Protein AF-A0A101FS42-F1 (afdb_monomer_lite)

Sequence (158 aa):
IVVIAVHFKNAFRGADQDLATVDGIWQISDTVTNVEEDTEYDKMTIQSVNADTKKITMNNEDNKITLNKNKDQVLMENVRIKTADQDTISAEEPLRFYIYKEATIEAEEEEEPAPEPVAAPEPVVEEPAAEEPAAEEPAAETIVLCRYRPLRSHEVER

Secondary structure (DSSP, 8-state):
---EEEEEEEEEE-SS-EEEEEEEEEE--S------TT-EETTEEEEEEETTTTEEEEE-SSS-----TT-EEEEETTEEEEE---S---SSSPPPEEEEE----------PPPPP-PPPPPPPP-------------PPP--------PPPP-----

Foldseek 3Di:
DDAKDWDWPDWDDDPVDIDTHTDDIDGDDPDDDDDDAQDDFPQKGFHDQDPVVRDTDIDRPVHDDDDDAQDWADDGDQKIKGWHRDPDDDPVHHIDIDIDGDDDDPDPPDPDPDPDPDDDPDDDDDDDDDDYDDDDDDDDDDDDPPDDDDDDDDDDDD

pLDDT: mean 74.19, std 23.85, range [28.95, 95.94]

Organism: NCBI:txid301375

Structure (mmCIF, N/CA/C/O backbone):
data_AF-A0A101FS42-F1
#
_entry.id   AF-A0A101FS42-F1
#
loop_
_atom_site.group_PDB
_atom_site.id
_atom_site.type_symbol
_atom_site.label_atom_id
_atom_site.label_alt_id
_atom_site.label_comp_id
_atom_site.label_asym_id
_atom_site.label_entity_id
_atom_site.label_seq_id
_atom_site.pdbx_PDB_ins_code
_atom_site.Cartn_x
_atom_site.Cartn_y
_atom_site.Cartn_z
_atom_site.occupancy
_atom_site.B_iso_or_equiv
_atom_site.auth_seq_id
_atom_site.auth_comp_id
_atom_site.auth_asym_id
_atom_site.auth_atom_id
_atom_site.pdbx_PDB_model_num
ATOM 1 N N . ILE A 1 1 ? 10.571 7.485 -18.318 1.00 83.38 1 ILE A N 1
ATOM 2 C CA . ILE A 1 1 ? 10.322 6.214 -17.598 1.00 83.38 1 ILE A CA 1
ATOM 3 C C . ILE A 1 1 ? 10.691 5.076 -18.542 1.00 83.38 1 ILE A C 1
ATOM 5 O O . ILE A 1 1 ? 10.510 5.252 -19.742 1.00 83.38 1 ILE A O 1
ATOM 9 N N . VAL A 1 2 ? 11.259 3.975 -18.054 1.00 87.38 2 VAL A N 1
ATOM 10 C CA . VAL A 1 2 ? 11.494 2.781 -18.885 1.00 87.38 2 VAL A CA 1
ATOM 11 C C . VAL A 1 2 ? 10.296 1.861 -18.680 1.00 87.38 2 VAL A C 1
ATOM 13 O O . VAL A 1 2 ? 10.006 1.518 -17.540 1.00 87.38 2 VAL A O 1
ATOM 16 N N . VAL A 1 3 ? 9.582 1.529 -19.758 1.00 90.81 3 VAL A N 1
ATOM 17 C CA . VAL A 1 3 ? 8.363 0.695 -19.700 1.00 90.81 3 VAL A CA 1
ATOM 18 C C . VAL A 1 3 ? 8.689 -0.776 -19.951 1.00 90.81 3 VAL A C 1
ATOM 20 O O . VAL A 1 3 ? 8.123 -1.655 -19.310 1.00 90.81 3 VAL A O 1
ATOM 23 N N . ILE A 1 4 ? 9.641 -1.034 -20.851 1.00 93.69 4 ILE A N 1
ATOM 24 C CA . ILE A 1 4 ? 10.119 -2.370 -21.206 1.00 93.69 4 ILE A CA 1
ATOM 25 C C . ILE A 1 4 ? 11.646 -2.335 -21.250 1.00 93.69 4 ILE A C 1
ATOM 27 O O . ILE A 1 4 ? 12.234 -1.419 -21.829 1.00 93.69 4 ILE A O 1
ATOM 31 N N . ALA A 1 5 ? 12.281 -3.340 -20.656 1.00 92.81 5 ALA A N 1
ATOM 32 C CA . ALA A 1 5 ? 13.705 -3.607 -20.766 1.00 92.81 5 ALA A CA 1
ATOM 33 C C . ALA A 1 5 ? 13.917 -5.057 -21.214 1.00 92.81 5 ALA A C 1
ATOM 35 O O . ALA A 1 5 ? 13.348 -5.984 -20.638 1.00 92.81 5 ALA A O 1
ATOM 36 N N . VAL A 1 6 ? 14.741 -5.242 -22.246 1.00 95.31 6 VAL A N 1
ATOM 37 C CA . VAL A 1 6 ? 15.059 -6.553 -22.819 1.00 95.31 6 VAL A CA 1
AT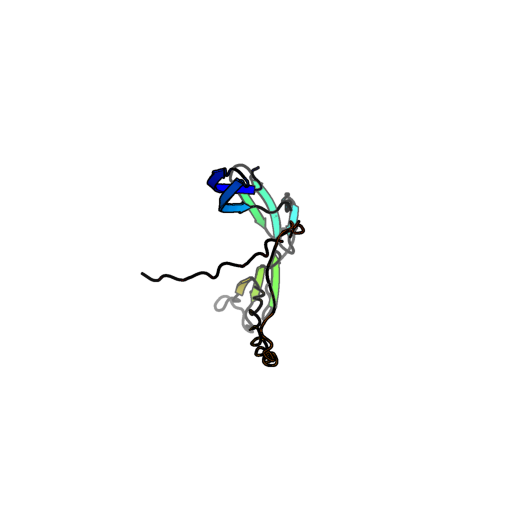OM 38 C C . VAL A 1 6 ? 16.568 -6.736 -22.804 1.00 95.31 6 VAL A C 1
ATOM 40 O O . VAL A 1 6 ? 17.301 -5.891 -23.319 1.00 95.31 6 VAL A O 1
ATOM 43 N N . HIS A 1 7 ? 17.029 -7.834 -22.213 1.00 95.25 7 HIS A N 1
ATOM 44 C CA . HIS A 1 7 ? 18.426 -8.240 -22.242 1.00 95.25 7 HIS A CA 1
ATOM 45 C C . HIS A 1 7 ? 18.616 -9.333 -23.296 1.00 95.25 7 HIS A C 1
ATOM 47 O O . HIS A 1 7 ? 17.968 -10.380 -23.264 1.00 95.25 7 HIS A O 1
ATOM 53 N N . PHE A 1 8 ? 19.492 -9.057 -24.261 1.00 93.88 8 PHE A N 1
ATOM 54 C CA . PHE A 1 8 ? 19.859 -10.004 -25.303 1.00 93.88 8 PHE A CA 1
ATOM 55 C C . PHE A 1 8 ? 21.128 -10.731 -24.884 1.00 93.88 8 PHE A C 1
ATOM 57 O O . PHE A 1 8 ? 22.196 -10.132 -24.771 1.00 93.88 8 PHE A O 1
ATOM 64 N N . LYS A 1 9 ? 21.014 -12.043 -24.711 1.00 93.69 9 LYS A N 1
ATOM 65 C CA . LYS A 1 9 ? 22.141 -12.925 -24.433 1.00 93.69 9 LYS A CA 1
ATOM 66 C C . LYS A 1 9 ? 23.086 -13.029 -25.626 1.00 93.69 9 LYS A C 1
ATOM 68 O O . LYS A 1 9 ? 24.300 -13.088 -25.449 1.00 93.69 9 LYS A O 1
ATOM 73 N N . ASN A 1 10 ? 22.534 -13.121 -26.835 1.00 89.62 10 ASN A N 1
ATOM 74 C CA . ASN A 1 10 ? 23.319 -13.216 -28.061 1.00 89.62 10 ASN A CA 1
ATOM 75 C C . ASN A 1 10 ? 22.501 -12.770 -29.276 1.00 89.62 10 ASN A C 1
ATOM 77 O O . ASN A 1 10 ? 21.276 -12.873 -29.273 1.00 89.62 10 ASN A O 1
ATOM 81 N N . ALA A 1 11 ? 23.190 -12.342 -30.327 1.00 88.12 11 ALA A N 1
ATOM 82 C CA . ALA A 1 11 ? 22.626 -12.123 -31.647 1.00 88.12 11 ALA A CA 1
ATOM 83 C C . ALA A 1 11 ? 23.536 -12.790 -32.685 1.00 88.12 11 ALA A C 1
ATOM 85 O O . ALA A 1 11 ? 24.733 -12.518 -32.753 1.00 88.12 11 ALA A O 1
ATOM 86 N N . PHE A 1 12 ? 22.957 -13.686 -33.475 1.00 89.69 12 PHE A N 1
ATOM 87 C CA . PHE A 1 12 ? 23.595 -14.422 -34.550 1.00 89.69 12 PHE A CA 1
ATOM 88 C C . PHE A 1 12 ? 23.017 -13.988 -35.898 1.00 89.69 12 PHE A C 1
ATOM 90 O O . PHE A 1 12 ? 21.809 -13.794 -36.031 1.00 89.69 12 PHE A O 1
ATOM 97 N N . ARG A 1 13 ? 23.893 -13.856 -36.896 1.00 89.25 13 ARG A N 1
ATOM 98 C CA . ARG A 1 13 ? 23.544 -13.449 -38.257 1.00 89.25 13 ARG A CA 1
ATOM 99 C C . ARG A 1 13 ? 23.922 -14.555 -39.235 1.00 89.25 13 ARG A C 1
ATOM 101 O O . ARG A 1 13 ? 25.099 -14.909 -39.307 1.00 89.25 13 ARG A O 1
ATOM 108 N N . GLY A 1 14 ? 22.944 -15.115 -39.937 1.00 88.62 14 GLY A N 1
ATOM 109 C CA . GLY A 1 14 ? 23.126 -16.175 -40.930 1.00 88.62 14 GLY A CA 1
ATOM 110 C C . GLY A 1 14 ? 22.980 -15.656 -42.362 1.00 88.62 14 GLY A C 1
ATOM 111 O O . GLY A 1 14 ? 22.603 -14.510 -42.578 1.00 88.62 14 GLY A O 1
ATOM 112 N N . ALA A 1 15 ? 23.291 -16.499 -43.352 1.00 85.50 15 ALA A N 1
ATOM 113 C CA . ALA A 1 15 ? 23.092 -16.153 -44.764 1.00 85.50 15 ALA A CA 1
ATOM 114 C C . ALA A 1 15 ? 21.599 -16.061 -45.131 1.00 85.50 15 ALA A C 1
ATOM 116 O O . ALA A 1 15 ? 21.223 -15.205 -45.928 1.00 85.50 15 ALA A O 1
ATOM 117 N N . ASP A 1 16 ? 20.772 -16.896 -44.493 1.00 89.00 16 ASP A N 1
ATOM 118 C CA . ASP A 1 16 ? 19.341 -17.010 -44.788 1.00 89.00 16 ASP A CA 1
ATOM 119 C C . ASP A 1 16 ? 18.445 -16.476 -43.652 1.00 89.00 16 ASP A C 1
ATOM 121 O O . ASP A 1 16 ? 17.310 -16.077 -43.909 1.00 89.00 16 ASP A O 1
ATOM 125 N N . GLN A 1 17 ? 18.928 -16.448 -42.397 1.00 89.00 17 GLN A N 1
ATOM 126 C CA . GLN A 1 17 ? 18.164 -15.987 -41.225 1.00 89.00 17 GLN A CA 1
ATOM 127 C C . GLN A 1 17 ? 19.037 -15.383 -40.113 1.00 89.00 17 GLN A C 1
ATOM 129 O O . GLN A 1 17 ? 20.153 -15.840 -39.857 1.00 89.00 17 GLN A O 1
ATOM 134 N N . ASP A 1 18 ? 18.460 -14.419 -39.389 1.00 92.19 18 ASP A N 1
ATOM 135 C CA . ASP A 1 18 ? 19.047 -13.758 -38.219 1.00 92.19 18 ASP A CA 1
ATOM 136 C C . ASP A 1 18 ? 18.308 -14.201 -36.944 1.00 92.19 18 ASP A C 1
ATOM 138 O O . ASP A 1 18 ? 17.078 -14.253 -36.916 1.00 92.19 18 ASP A O 1
ATOM 142 N N . LEU A 1 19 ? 19.046 -14.504 -35.870 1.00 92.44 19 LEU A N 1
ATOM 143 C CA . LEU A 1 19 ? 18.495 -14.991 -34.602 1.00 92.44 19 LEU A CA 1
ATOM 144 C C . LEU A 1 19 ? 19.052 -14.197 -33.425 1.00 92.44 19 LEU A C 1
ATOM 146 O O . LEU A 1 19 ? 20.259 -14.038 -33.293 1.00 92.44 19 LEU A O 1
ATOM 150 N N . ALA A 1 20 ? 18.190 -13.768 -32.507 1.00 90.88 20 ALA A N 1
ATOM 151 C CA . ALA A 1 20 ? 18.609 -13.177 -31.242 1.00 90.88 20 ALA A CA 1
ATOM 152 C C . ALA A 1 20 ? 18.016 -13.958 -30.067 1.00 90.88 20 ALA A C 1
ATOM 154 O O . ALA A 1 20 ? 16.828 -14.267 -30.041 1.00 90.88 20 ALA A O 1
ATOM 155 N N . THR A 1 21 ? 18.854 -14.297 -29.091 1.00 92.75 21 THR A N 1
ATOM 156 C CA . THR A 1 21 ? 18.439 -14.962 -27.854 1.00 92.75 21 THR A CA 1
ATOM 157 C C . THR A 1 21 ? 18.247 -13.920 -26.761 1.00 92.75 21 THR A C 1
ATOM 159 O O . THR A 1 21 ? 19.173 -13.168 -26.460 1.00 92.75 21 THR A O 1
ATOM 162 N N . VAL A 1 22 ? 17.065 -13.908 -26.147 1.00 95.31 22 VAL A N 1
ATOM 163 C CA . VAL A 1 22 ? 16.715 -13.068 -24.993 1.00 95.31 22 VAL A CA 1
ATOM 164 C C . VAL A 1 22 ? 16.697 -13.936 -23.741 1.00 95.31 22 VAL A C 1
ATOM 166 O O . VAL A 1 22 ? 16.142 -15.031 -23.761 1.00 95.31 22 VAL A O 1
ATOM 169 N N . ASP A 1 23 ? 17.304 -13.461 -22.661 1.00 94.06 23 ASP A N 1
ATOM 170 C CA . ASP A 1 23 ? 17.349 -14.143 -21.359 1.00 94.06 23 ASP A CA 1
ATOM 171 C C . ASP A 1 23 ? 16.737 -13.315 -20.218 1.00 94.06 23 ASP A C 1
ATOM 173 O O . ASP A 1 23 ? 16.525 -13.845 -19.129 1.00 94.06 23 ASP A O 1
ATOM 177 N N . GLY A 1 24 ? 16.399 -12.046 -20.463 1.00 95.00 24 GLY A N 1
ATOM 178 C CA . GLY A 1 24 ? 15.722 -11.195 -19.492 1.00 95.00 24 GLY A CA 1
ATOM 179 C C . GLY A 1 24 ? 14.713 -10.271 -20.156 1.00 95.00 24 GLY A C 1
ATOM 180 O O . GLY A 1 24 ? 15.055 -9.523 -21.071 1.00 95.00 24 GLY A O 1
ATOM 181 N N . ILE A 1 25 ? 13.475 -10.298 -19.668 1.00 95.50 25 ILE A N 1
ATOM 182 C CA . ILE A 1 25 ? 12.435 -9.333 -20.027 1.00 95.50 25 ILE A CA 1
ATOM 183 C C . ILE A 1 25 ? 11.882 -8.765 -18.727 1.00 95.50 25 ILE A C 1
ATOM 185 O O . ILE A 1 25 ? 11.457 -9.508 -17.844 1.00 95.50 25 ILE A O 1
ATOM 189 N N . TRP A 1 26 ? 11.889 -7.444 -18.619 1.00 95.94 26 TRP A N 1
ATOM 190 C CA . TRP A 1 26 ? 11.234 -6.712 -17.548 1.00 95.94 26 TRP A CA 1
ATOM 191 C C . TRP A 1 26 ? 10.258 -5.715 -18.161 1.00 95.94 26 TRP A C 1
ATOM 193 O O . TRP A 1 26 ? 10.606 -5.001 -19.103 1.00 95.94 26 TRP A O 1
ATOM 203 N N . GLN A 1 27 ? 9.041 -5.670 -17.632 1.00 95.25 27 GLN A N 1
ATOM 204 C CA . GLN A 1 27 ? 7.992 -4.777 -18.100 1.00 95.25 27 GLN A CA 1
ATOM 205 C C . GLN A 1 27 ? 7.170 -4.268 -16.918 1.00 95.25 27 GLN A C 1
ATOM 207 O O . GLN A 1 27 ? 6.873 -5.017 -15.986 1.00 95.25 27 GLN A O 1
ATOM 212 N N . ILE A 1 28 ? 6.772 -3.002 -16.996 1.00 94.31 28 ILE A N 1
ATOM 213 C CA . ILE A 1 28 ? 5.729 -2.414 -16.152 1.00 94.31 28 ILE A CA 1
ATOM 214 C C . ILE A 1 28 ? 4.445 -2.223 -16.962 1.00 94.31 28 ILE A C 1
ATOM 216 O O . ILE A 1 28 ? 4.483 -2.109 -18.187 1.00 94.31 28 ILE A O 1
ATOM 220 N N . SER A 1 29 ? 3.308 -2.202 -16.270 1.00 92.44 29 SER A N 1
ATOM 221 C CA . SER A 1 29 ? 2.013 -1.878 -16.877 1.00 92.44 29 SER A CA 1
ATOM 222 C C . SER A 1 29 ? 2.022 -0.469 -17.486 1.00 92.44 29 SER A C 1
ATOM 224 O O . SER A 1 29 ? 2.673 0.435 -16.958 1.00 92.44 29 SER A O 1
ATOM 226 N N . ASP A 1 30 ? 1.288 -0.283 -18.581 1.00 88.69 30 ASP A N 1
ATOM 227 C CA . ASP A 1 30 ? 0.991 1.028 -19.172 1.00 88.69 30 ASP A CA 1
ATOM 228 C C . ASP A 1 30 ? -0.169 1.743 -18.455 1.00 88.69 30 ASP A C 1
ATOM 230 O O . ASP A 1 30 ? -0.317 2.961 -18.559 1.00 88.69 30 ASP A O 1
ATOM 234 N N . THR A 1 31 ? -0.962 0.997 -17.682 1.00 90.25 31 THR A N 1
ATOM 235 C CA . THR A 1 31 ? -2.042 1.532 -16.853 1.00 90.25 31 THR A CA 1
ATOM 236 C C . THR A 1 31 ? -1.472 2.099 -15.556 1.00 90.25 31 THR A C 1
ATOM 238 O O . THR A 1 31 ? -0.863 1.376 -14.764 1.00 90.25 31 THR A O 1
ATOM 241 N N . VAL A 1 32 ? -1.695 3.395 -15.330 1.00 87.62 32 VAL A N 1
ATOM 242 C CA . VAL A 1 32 ? -1.269 4.116 -14.124 1.00 87.62 32 VAL A CA 1
ATOM 243 C C . VAL A 1 32 ? -2.454 4.382 -13.200 1.00 87.62 32 VAL A C 1
ATOM 245 O O . VAL A 1 32 ? -3.524 4.784 -13.652 1.00 87.62 32 VAL A O 1
ATOM 248 N N . THR A 1 33 ? -2.244 4.206 -11.898 1.00 87.94 33 THR A N 1
ATOM 249 C CA . THR A 1 33 ? -3.191 4.650 -10.868 1.00 87.94 33 THR A CA 1
ATOM 250 C C . THR A 1 33 ? -2.754 6.020 -10.374 1.00 87.94 33 THR A C 1
ATOM 252 O O . THR A 1 33 ? -1.618 6.177 -9.923 1.00 87.94 33 THR A O 1
ATOM 255 N N . ASN A 1 34 ? -3.636 7.013 -10.488 1.00 85.94 34 ASN A N 1
ATOM 256 C CA . ASN A 1 34 ? -3.352 8.353 -9.990 1.00 85.94 34 ASN A CA 1
ATOM 257 C C . ASN A 1 34 ? -3.492 8.401 -8.464 1.00 85.94 34 ASN A C 1
ATOM 259 O O . ASN A 1 34 ? -4.383 7.774 -7.893 1.00 85.94 34 ASN A O 1
ATOM 263 N N . VAL A 1 35 ? -2.602 9.145 -7.817 1.00 87.81 35 VAL A N 1
ATOM 264 C CA . VAL A 1 35 ? -2.535 9.282 -6.364 1.00 87.81 35 VAL A CA 1
ATOM 265 C C . VAL A 1 35 ? -2.445 10.768 -6.059 1.00 87.81 35 VAL A C 1
ATOM 267 O O . VAL A 1 35 ? -1.392 11.379 -6.244 1.00 87.81 35 VAL A O 1
ATOM 270 N N . GLU A 1 36 ? -3.553 11.339 -5.602 1.00 89.31 36 GLU A N 1
ATOM 271 C CA . GLU A 1 36 ? -3.670 12.759 -5.275 1.00 89.31 36 GLU A CA 1
ATOM 272 C C . GLU A 1 36 ? -4.111 12.928 -3.822 1.00 89.31 36 GLU A C 1
ATOM 274 O O . GLU A 1 36 ? -4.740 12.042 -3.235 1.00 89.31 36 GLU A O 1
ATOM 279 N N . GLU A 1 37 ? -3.758 14.067 -3.232 1.00 89.62 37 GLU A N 1
ATOM 280 C CA . GLU A 1 37 ? -4.288 14.462 -1.926 1.00 89.62 37 GLU A CA 1
ATOM 281 C C . GLU A 1 37 ? -5.820 14.528 -1.991 1.00 89.62 37 GLU A C 1
ATOM 283 O O . GLU A 1 37 ? -6.392 14.770 -3.054 1.00 89.62 37 GLU A O 1
ATOM 288 N N . ASP A 1 38 ? -6.479 14.212 -0.877 1.00 89.25 38 ASP A N 1
ATOM 289 C CA . ASP A 1 38 ? -7.939 14.108 -0.757 1.00 89.25 38 ASP A CA 1
ATOM 290 C C . ASP A 1 38 ? -8.593 12.982 -1.584 1.00 89.25 38 ASP A C 1
ATOM 292 O O . ASP A 1 38 ? -9.817 12.863 -1.622 1.00 89.25 38 ASP A O 1
ATOM 296 N N . THR A 1 39 ? -7.809 12.092 -2.209 1.00 90.25 39 THR A N 1
ATOM 297 C CA . THR A 1 39 ? -8.375 10.882 -2.825 1.00 90.25 39 THR A CA 1
ATOM 298 C C . THR A 1 39 ? -8.822 9.904 -1.739 1.00 90.25 39 THR A C 1
ATOM 300 O O . THR A 1 39 ? -8.022 9.474 -0.898 1.00 90.25 39 THR A O 1
ATOM 303 N N . GLU A 1 40 ? -10.096 9.519 -1.779 1.00 90.44 40 GLU A N 1
ATOM 304 C CA . GLU A 1 40 ? -10.696 8.553 -0.860 1.00 90.44 40 GLU A CA 1
ATOM 305 C C . GLU A 1 40 ? -10.536 7.111 -1.364 1.00 90.44 40 GLU A C 1
ATOM 307 O O . GLU A 1 40 ? -10.844 6.783 -2.509 1.00 90.44 40 GLU A O 1
ATOM 312 N N . TYR A 1 41 ? -10.107 6.234 -0.463 1.00 90.12 41 TYR A N 1
ATOM 313 C CA . TYR A 1 41 ? -10.050 4.787 -0.624 1.00 90.12 41 TYR A CA 1
ATOM 314 C C . TYR A 1 41 ? -10.876 4.140 0.491 1.00 90.12 41 TYR A C 1
ATOM 316 O O . TYR A 1 41 ? -10.374 3.845 1.580 1.00 90.12 41 TYR A O 1
ATOM 324 N N . ASP A 1 42 ? -12.166 3.941 0.218 1.00 91.12 42 ASP A N 1
ATOM 325 C CA . ASP A 1 42 ? -13.176 3.467 1.170 1.00 91.12 42 ASP A CA 1
ATOM 326 C C . ASP A 1 42 ? -13.264 4.328 2.441 1.00 91.12 42 ASP A C 1
ATOM 328 O O . ASP A 1 42 ? -14.010 5.300 2.481 1.00 91.12 42 ASP A O 1
ATOM 332 N N . LYS A 1 43 ? -12.539 3.958 3.505 1.00 91.12 43 LYS A N 1
ATOM 333 C CA . LYS A 1 43 ? -12.524 4.685 4.787 1.00 91.12 43 LYS A CA 1
ATOM 334 C C . LYS A 1 43 ? -11.216 5.418 5.054 1.00 91.12 43 LYS A C 1
ATOM 336 O O . LYS A 1 43 ? -11.084 6.040 6.107 1.00 91.12 43 LYS A O 1
ATOM 341 N N . MET A 1 44 ? -10.248 5.305 4.154 1.00 92.94 44 MET A N 1
ATOM 342 C CA . MET A 1 44 ? -8.952 5.959 4.256 1.00 92.94 44 MET A CA 1
ATOM 343 C C . MET A 1 44 ? -8.861 7.063 3.207 1.00 92.94 44 MET A C 1
ATOM 345 O O . MET A 1 44 ? -9.174 6.830 2.048 1.00 92.94 44 MET A O 1
ATOM 349 N N . THR A 1 45 ? -8.377 8.236 3.586 1.00 92.00 45 THR A N 1
ATOM 350 C CA . THR A 1 45 ? -8.170 9.382 2.693 1.00 92.00 45 THR A CA 1
ATOM 351 C C . THR A 1 45 ? -6.683 9.711 2.634 1.00 92.00 45 THR A C 1
ATOM 353 O O . THR A 1 45 ? -5.979 9.636 3.651 1.00 92.00 45 THR A O 1
ATOM 356 N N . ILE A 1 46 ? -6.177 10.048 1.446 1.00 92.50 46 ILE A N 1
ATOM 357 C CA . ILE A 1 46 ? -4.792 10.500 1.273 1.00 92.50 46 ILE A CA 1
ATOM 358 C C . ILE A 1 46 ? -4.635 11.903 1.854 1.00 92.50 46 ILE A C 1
ATOM 360 O O . ILE A 1 46 ? -5.260 12.845 1.390 1.00 92.50 46 ILE A O 1
ATOM 364 N N . GLN A 1 47 ? -3.735 12.039 2.825 1.00 91.81 47 GLN A N 1
ATOM 365 C CA . GLN A 1 47 ? -3.452 13.312 3.493 1.00 91.81 47 GLN A CA 1
ATOM 366 C C . GLN A 1 47 ? -2.261 14.052 2.901 1.00 91.81 47 GLN A C 1
ATOM 368 O O . GLN A 1 47 ? -2.194 15.272 2.942 1.00 91.81 47 GLN A O 1
ATOM 373 N N . SER A 1 48 ? -1.255 13.314 2.435 1.00 91.38 48 SER A N 1
ATOM 374 C CA . SER A 1 48 ? -0.094 13.930 1.798 1.00 91.38 48 SER A CA 1
ATOM 375 C C . SER A 1 48 ? 0.611 12.966 0.865 1.00 91.38 48 SER A C 1
ATOM 377 O O . SER A 1 48 ? 0.759 11.771 1.163 1.00 91.38 48 SER A O 1
ATOM 379 N N . VAL A 1 49 ? 1.105 13.520 -0.240 1.00 92.31 49 VAL A N 1
ATOM 380 C CA . VAL A 1 49 ? 1.944 12.810 -1.205 1.00 92.31 49 VAL A CA 1
ATOM 381 C C . VAL A 1 49 ? 3.294 13.508 -1.278 1.00 92.31 49 VAL A C 1
ATOM 383 O O . VAL A 1 49 ? 3.445 14.581 -1.855 1.00 92.31 49 VAL A O 1
ATOM 386 N N . ASN A 1 50 ? 4.317 12.890 -0.690 1.00 90.69 50 ASN A N 1
ATOM 387 C CA . ASN A 1 50 ?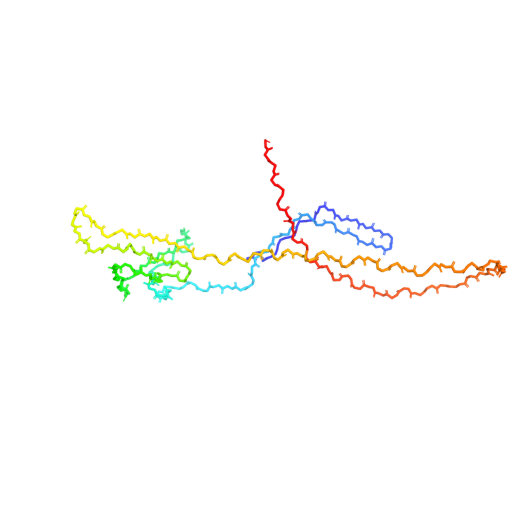 5.660 13.451 -0.694 1.00 90.69 50 ASN A CA 1
ATOM 388 C C . ASN A 1 50 ? 6.526 12.763 -1.760 1.00 90.69 50 ASN A C 1
ATOM 390 O O . ASN A 1 50 ? 7.030 11.654 -1.554 1.00 90.69 50 ASN A O 1
ATOM 394 N N . ALA A 1 51 ? 6.717 13.442 -2.893 1.00 87.50 51 ALA A N 1
ATOM 395 C CA . ALA A 1 51 ? 7.483 12.930 -4.030 1.00 87.50 51 ALA A CA 1
ATOM 396 C C . ALA A 1 51 ? 8.986 12.749 -3.731 1.00 87.50 51 ALA A C 1
ATOM 398 O O . ALA A 1 51 ? 9.607 11.811 -4.243 1.00 87.50 51 ALA A O 1
ATOM 399 N N . ASP A 1 52 ? 9.559 13.594 -2.867 1.00 92.06 52 ASP A N 1
ATOM 400 C CA . ASP A 1 52 ? 10.988 13.570 -2.528 1.00 92.06 52 ASP A CA 1
ATOM 401 C C . ASP A 1 52 ? 11.348 12.353 -1.670 1.00 92.06 52 ASP A C 1
ATOM 403 O O . ASP A 1 52 ? 12.306 11.629 -1.943 1.00 92.06 52 ASP A O 1
ATOM 407 N N . THR A 1 53 ? 10.541 12.087 -0.643 1.00 91.25 53 THR A N 1
ATOM 408 C CA . THR A 1 53 ? 10.715 10.953 0.277 1.00 91.25 53 THR A CA 1
ATOM 409 C C . THR A 1 53 ? 10.035 9.675 -0.209 1.00 91.25 53 THR A C 1
ATOM 411 O O . THR A 1 53 ? 10.240 8.623 0.395 1.00 91.25 53 THR A O 1
ATOM 414 N N . LYS A 1 54 ? 9.255 9.755 -1.299 1.00 89.62 54 LYS A N 1
ATOM 415 C CA . LYS A 1 54 ? 8.453 8.657 -1.865 1.00 89.62 54 LYS A CA 1
ATOM 416 C C . LYS A 1 54 ? 7.506 8.042 -0.829 1.00 89.62 54 LYS A C 1
ATOM 418 O O . LYS A 1 54 ? 7.400 6.822 -0.721 1.00 89.62 54 LYS A O 1
ATOM 423 N N . LYS A 1 55 ? 6.852 8.895 -0.036 1.00 92.06 55 LYS A N 1
ATOM 424 C CA . LYS A 1 55 ? 5.909 8.494 1.017 1.00 92.06 55 LYS A CA 1
ATOM 425 C C . LYS A 1 55 ? 4.508 8.990 0.697 1.00 92.06 55 LYS A C 1
ATOM 427 O O . LYS A 1 55 ? 4.329 10.149 0.330 1.00 92.06 55 LYS A O 1
ATOM 432 N N . ILE A 1 56 ? 3.536 8.112 0.907 1.00 92.38 56 ILE A N 1
ATOM 433 C CA . ILE A 1 56 ? 2.109 8.423 0.872 1.00 92.38 56 ILE A CA 1
ATOM 434 C C . ILE A 1 56 ? 1.594 8.205 2.292 1.00 92.38 56 ILE A C 1
ATOM 436 O O . ILE A 1 56 ? 1.829 7.143 2.873 1.00 92.38 56 ILE A O 1
ATOM 440 N N . THR A 1 57 ? 0.940 9.214 2.864 1.00 92.50 57 THR A N 1
ATOM 441 C CA . THR A 1 57 ? 0.331 9.115 4.197 1.00 92.50 57 THR A CA 1
ATOM 442 C C . THR A 1 57 ? -1.180 9.167 4.057 1.00 92.50 57 THR A C 1
ATOM 444 O O . THR A 1 57 ? -1.708 10.069 3.411 1.00 92.50 57 THR A O 1
ATOM 447 N N . MET A 1 58 ? -1.868 8.214 4.682 1.00 92.38 58 MET A N 1
ATOM 448 C CA . MET A 1 58 ? -3.326 8.112 4.667 1.00 92.38 58 MET A CA 1
ATOM 449 C C . MET A 1 58 ? -3.856 8.087 6.099 1.00 92.38 58 MET A C 1
ATOM 451 O O . MET A 1 58 ? -3.222 7.502 6.981 1.00 92.38 58 MET A O 1
ATOM 455 N N . ASN A 1 59 ? -5.014 8.697 6.332 1.00 92.69 59 ASN A N 1
ATOM 456 C CA . ASN A 1 59 ? -5.713 8.646 7.616 1.00 92.69 59 ASN A CA 1
ATOM 457 C C . ASN A 1 59 ? -7.218 8.423 7.399 1.00 92.69 59 ASN A C 1
ATOM 459 O O . ASN A 1 59 ? -7.674 8.308 6.269 1.00 92.69 59 ASN A O 1
ATOM 463 N N . ASN A 1 60 ? -7.987 8.349 8.481 1.00 92.00 60 ASN A N 1
ATOM 464 C CA . ASN A 1 60 ? -9.439 8.197 8.438 1.00 92.00 60 ASN A CA 1
ATOM 465 C C . ASN A 1 60 ? -10.151 9.400 9.092 1.00 92.00 60 ASN A C 1
ATOM 467 O O . ASN A 1 60 ? -11.170 9.232 9.761 1.00 92.00 60 ASN A O 1
ATOM 471 N N . GLU A 1 61 ? -9.579 10.603 8.979 1.00 86.75 61 GLU A N 1
ATOM 472 C CA . GLU A 1 61 ? -10.071 11.798 9.682 1.00 86.75 61 GLU A CA 1
ATOM 473 C C . GLU A 1 61 ? -11.522 12.133 9.313 1.00 86.75 61 GLU A C 1
ATOM 475 O O . GLU A 1 61 ? -12.349 12.340 10.205 1.00 86.75 61 GLU A O 1
ATOM 480 N N . ASP A 1 62 ? -11.861 12.032 8.029 1.00 83.56 62 ASP A N 1
ATOM 481 C CA . ASP A 1 62 ? -13.219 12.256 7.519 1.00 83.56 62 ASP A CA 1
ATOM 482 C C . ASP A 1 62 ? -14.145 11.046 7.733 1.00 83.56 62 ASP A C 1
ATOM 484 O O . ASP A 1 62 ? -15.371 11.166 7.776 1.00 83.56 62 ASP A O 1
ATOM 488 N N . ASN A 1 63 ? -13.559 9.863 7.939 1.00 86.31 63 ASN A N 1
ATOM 489 C CA . ASN A 1 63 ? -14.250 8.579 7.941 1.00 86.31 63 ASN A CA 1
ATOM 490 C C . ASN A 1 63 ? -14.046 7.827 9.264 1.00 86.31 63 ASN A C 1
ATOM 492 O O . ASN A 1 63 ? -13.118 7.037 9.459 1.00 86.31 63 ASN A O 1
ATOM 496 N N . LYS A 1 64 ? -14.967 8.020 10.214 1.00 88.88 64 LYS A N 1
ATOM 497 C CA . LYS A 1 64 ? -14.899 7.337 11.515 1.00 88.88 64 LYS A CA 1
ATOM 498 C C . LYS A 1 64 ? -15.091 5.822 11.374 1.00 88.88 64 LYS A C 1
ATOM 500 O O . LYS A 1 64 ? -16.158 5.338 10.995 1.00 88.88 64 LYS A O 1
ATOM 505 N N . ILE A 1 65 ? -14.100 5.057 11.825 1.00 89.06 65 ILE A N 1
ATOM 506 C CA . ILE A 1 65 ? -14.169 3.595 11.895 1.00 89.06 65 ILE A CA 1
ATOM 507 C C . ILE A 1 65 ? -14.659 3.187 13.287 1.00 89.06 65 ILE A C 1
ATOM 509 O O . ILE A 1 65 ? -13.978 3.392 14.288 1.00 89.06 65 ILE A O 1
ATOM 513 N N . THR A 1 66 ? -15.861 2.615 13.369 1.00 90.00 66 THR A N 1
ATOM 514 C CA . THR A 1 66 ? -16.418 2.098 14.632 1.00 90.00 66 THR A CA 1
ATOM 515 C C . THR A 1 66 ? -16.269 0.588 14.693 1.00 90.00 66 THR A C 1
ATOM 517 O O . THR A 1 66 ? -16.907 -0.120 13.915 1.00 90.00 66 THR A O 1
ATOM 520 N N . LEU A 1 67 ? -15.467 0.085 15.627 1.00 89.81 67 LEU A N 1
ATOM 521 C CA . LEU A 1 67 ? -15.265 -1.348 15.830 1.00 89.81 67 LEU A CA 1
ATOM 522 C C . LEU A 1 67 ? -16.360 -1.910 16.746 1.00 89.81 67 LEU A C 1
ATOM 524 O O . LEU A 1 67 ? -16.458 -1.531 17.909 1.00 89.81 67 LEU A O 1
ATOM 528 N N . ASN A 1 68 ? -17.172 -2.823 16.213 1.00 90.25 68 ASN A N 1
ATOM 529 C CA . ASN A 1 68 ? -18.212 -3.536 16.965 1.00 90.25 68 ASN A CA 1
ATOM 530 C C . ASN A 1 68 ? -17.835 -5.008 17.098 1.00 90.25 68 ASN A C 1
ATOM 532 O O . ASN A 1 68 ? -17.048 -5.491 16.288 1.00 90.25 68 ASN A O 1
ATOM 536 N N . LYS A 1 69 ? -18.420 -5.730 18.060 1.00 92.00 69 LYS A N 1
ATOM 537 C CA . LYS A 1 69 ? -18.228 -7.183 18.190 1.00 92.00 69 LYS A CA 1
ATOM 538 C C . LYS A 1 69 ? -18.661 -7.933 16.926 1.00 92.00 69 LYS A C 1
ATOM 540 O O . LYS A 1 69 ? -19.635 -7.528 16.288 1.00 92.00 69 LYS A O 1
ATOM 545 N N . ASN A 1 70 ? -17.937 -9.005 16.599 1.00 93.00 70 ASN A N 1
ATOM 546 C CA . ASN A 1 70 ? -18.206 -9.904 15.471 1.00 93.00 70 ASN A CA 1
ATOM 547 C C . ASN A 1 70 ? -18.521 -9.171 14.155 1.00 93.00 70 ASN A C 1
ATOM 549 O O . ASN A 1 70 ? -19.529 -9.426 13.495 1.00 93.00 70 ASN A O 1
ATOM 553 N N . LYS A 1 71 ? -17.693 -8.183 13.811 1.00 92.75 71 LYS A N 1
ATOM 554 C CA . LYS A 1 71 ? -17.896 -7.349 12.633 1.00 92.75 71 LYS A CA 1
ATOM 555 C C . LYS A 1 71 ? -16.686 -7.412 11.723 1.00 92.75 71 LYS A C 1
ATOM 557 O O . LYS A 1 71 ? -15.544 -7.284 12.158 1.00 92.75 71 LYS A O 1
ATOM 562 N N . ASP A 1 72 ? -16.986 -7.559 10.444 1.00 92.44 72 ASP A N 1
ATOM 563 C CA . ASP A 1 72 ? -16.030 -7.401 9.366 1.00 92.44 72 ASP A CA 1
ATOM 564 C C . ASP A 1 72 ? -16.225 -6.030 8.725 1.00 92.44 72 ASP A C 1
ATOM 566 O O . ASP A 1 72 ? -17.359 -5.605 8.470 1.00 92.44 72 ASP A O 1
ATOM 570 N N . GLN A 1 73 ? -15.137 -5.294 8.544 1.00 91.38 73 GLN A N 1
ATOM 571 C CA . GLN A 1 73 ? -15.165 -3.959 7.973 1.00 91.38 73 GLN A CA 1
ATOM 572 C C . GLN A 1 73 ? -14.039 -3.775 6.974 1.00 91.38 73 GLN A C 1
ATOM 574 O O . GLN A 1 73 ? -12.869 -3.942 7.306 1.00 91.38 73 GLN A O 1
ATOM 579 N N . VAL A 1 74 ? -14.399 -3.309 5.782 1.00 91.56 74 VAL A N 1
ATOM 580 C CA . VAL A 1 74 ? -13.430 -2.809 4.806 1.00 91.56 74 VAL A CA 1
ATOM 581 C C . VAL A 1 74 ? -12.760 -1.552 5.361 1.00 91.56 74 VAL A C 1
ATOM 583 O O . VAL A 1 74 ? -13.435 -0.681 5.930 1.00 91.56 74 VAL A O 1
ATOM 586 N N . LEU A 1 75 ? -11.432 -1.517 5.241 1.00 91.56 75 LEU A N 1
ATOM 587 C CA . LEU A 1 75 ? -10.587 -0.374 5.565 1.00 91.56 75 LEU A CA 1
ATOM 588 C C . LEU A 1 75 ? -10.170 0.354 4.285 1.00 91.56 75 LEU A C 1
ATOM 590 O O . LEU A 1 75 ? -10.391 1.556 4.188 1.00 91.56 75 LEU A O 1
ATOM 594 N N . MET A 1 76 ? -9.586 -0.384 3.335 1.00 91.12 76 MET A N 1
ATOM 595 C CA . MET A 1 76 ? -9.049 0.146 2.079 1.00 91.12 76 MET A CA 1
ATOM 596 C C . MET A 1 76 ? -8.937 -0.973 1.039 1.00 91.12 76 MET A C 1
ATOM 598 O O . MET A 1 76 ? -8.121 -1.876 1.226 1.00 91.12 76 MET A O 1
ATOM 602 N N . GLU A 1 77 ? -9.707 -0.916 -0.048 1.00 88.62 77 GLU A N 1
ATOM 603 C CA . GLU A 1 77 ? -9.738 -1.928 -1.111 1.00 88.62 77 GLU A CA 1
ATOM 604 C C . GLU A 1 77 ? -9.813 -3.363 -0.543 1.00 88.62 77 GLU A C 1
ATOM 606 O O . GLU A 1 77 ? -10.825 -3.800 0.007 1.00 88.62 77 GLU A O 1
ATOM 611 N N . ASN A 1 78 ? -8.711 -4.110 -0.641 1.00 90.75 78 ASN A N 1
ATOM 612 C CA . ASN A 1 78 ? -8.596 -5.495 -0.202 1.00 90.75 78 ASN A CA 1
ATOM 613 C C . ASN A 1 78 ? -8.107 -5.632 1.258 1.00 90.75 78 ASN A C 1
ATOM 615 O O . ASN A 1 78 ? -7.850 -6.725 1.745 1.00 90.75 78 ASN A O 1
ATOM 619 N N . VAL A 1 79 ? -7.939 -4.534 1.988 1.00 92.94 79 VAL A N 1
ATOM 620 C CA . VAL A 1 79 ? -7.554 -4.541 3.402 1.00 92.94 79 VAL A CA 1
ATOM 621 C C . VAL A 1 79 ? -8.804 -4.440 4.271 1.00 92.94 79 VAL A C 1
ATOM 623 O O . VAL A 1 79 ? -9.591 -3.495 4.161 1.00 92.94 79 VAL A O 1
ATOM 626 N N . ARG A 1 80 ? -8.975 -5.413 5.167 1.00 93.62 80 ARG A N 1
ATOM 627 C CA . ARG A 1 80 ? -10.139 -5.559 6.048 1.00 93.62 80 ARG A CA 1
ATOM 628 C C . ARG A 1 80 ? -9.738 -5.668 7.510 1.00 93.62 80 ARG A C 1
ATOM 630 O O . ARG A 1 80 ? -8.640 -6.110 7.841 1.00 93.62 80 ARG A O 1
ATOM 637 N N . ILE A 1 81 ? -10.652 -5.277 8.391 1.00 94.56 81 ILE A N 1
ATOM 638 C CA . ILE A 1 81 ? -10.544 -5.411 9.843 1.00 94.56 81 ILE A CA 1
ATOM 639 C C . ILE A 1 81 ? -11.622 -6.379 10.309 1.00 94.56 81 ILE A C 1
ATOM 641 O O . ILE A 1 81 ? -12.811 -6.122 10.114 1.00 94.56 81 ILE A O 1
ATOM 645 N N . LYS A 1 82 ? -11.209 -7.445 10.997 1.00 93.56 82 LYS A N 1
ATOM 646 C CA . LYS A 1 82 ? -12.124 -8.374 11.660 1.00 93.56 82 LYS A CA 1
ATOM 647 C C . LYS A 1 82 ? -11.989 -8.264 13.165 1.00 93.56 82 LYS A C 1
ATOM 649 O O . LYS A 1 82 ? -10.892 -8.356 13.718 1.00 93.56 82 LYS A O 1
ATOM 654 N N . THR A 1 83 ? -13.118 -8.051 13.824 1.00 94.50 83 THR A N 1
ATOM 655 C CA . THR A 1 83 ? -13.212 -8.006 15.281 1.00 94.50 83 THR A CA 1
ATOM 656 C C . THR A 1 83 ? -13.669 -9.354 15.827 1.00 94.50 83 THR A C 1
ATOM 658 O O . THR A 1 83 ? -14.410 -10.096 15.179 1.00 94.50 83 THR A O 1
ATOM 661 N N . ALA A 1 84 ? -13.220 -9.687 17.034 1.00 92.62 84 ALA A N 1
ATOM 662 C CA . ALA A 1 84 ? -13.648 -10.897 17.716 1.00 92.62 84 ALA A CA 1
ATOM 663 C C . ALA A 1 84 ? -15.124 -10.811 18.148 1.00 92.62 84 ALA A C 1
ATOM 665 O O . ALA A 1 84 ? -15.656 -9.730 18.427 1.00 92.62 84 ALA A O 1
ATOM 666 N N . ASP A 1 85 ? -15.779 -11.969 18.229 1.00 91.25 85 ASP A N 1
ATOM 667 C CA . ASP A 1 85 ? -17.076 -12.096 18.889 1.00 91.25 85 ASP A CA 1
ATOM 668 C C . ASP A 1 85 ? -16.850 -12.178 20.403 1.00 91.25 85 ASP A C 1
ATOM 670 O O . ASP A 1 85 ? -16.468 -13.217 20.941 1.00 91.25 85 ASP A O 1
ATOM 674 N N . GLN A 1 86 ? -16.952 -11.029 21.070 1.00 86.62 86 GLN A N 1
ATOM 675 C CA . GLN A 1 86 ? -16.781 -10.888 22.513 1.00 86.62 86 GLN A CA 1
ATOM 676 C C . GLN A 1 86 ? -18.010 -10.185 23.084 1.00 86.62 86 GLN A C 1
ATOM 678 O O . GLN A 1 86 ? -18.371 -9.094 22.637 1.00 86.62 86 GLN A O 1
ATOM 683 N N . ASP A 1 87 ? -18.637 -10.798 24.086 1.00 85.06 87 ASP A N 1
ATOM 684 C CA . ASP A 1 87 ? -19.794 -10.212 24.770 1.00 85.06 87 ASP A CA 1
ATOM 685 C C . ASP A 1 87 ? -19.389 -9.219 25.861 1.00 85.06 87 ASP A C 1
ATOM 687 O O . ASP A 1 87 ? -20.079 -8.222 26.078 1.00 85.06 87 ASP A O 1
ATOM 691 N N . THR A 1 88 ? -18.243 -9.455 26.501 1.00 84.56 88 THR A N 1
ATOM 692 C CA . THR A 1 88 ? -17.670 -8.567 27.514 1.00 84.56 88 THR A CA 1
ATOM 693 C C . THR A 1 88 ? -16.525 -7.776 26.891 1.00 84.56 88 THR A C 1
ATOM 695 O O . THR A 1 88 ? -15.530 -8.352 26.455 1.00 84.56 88 THR A O 1
ATOM 698 N N . ILE A 1 89 ? -16.675 -6.451 26.834 1.00 86.19 89 ILE A N 1
ATOM 699 C CA . ILE A 1 89 ? -15.624 -5.514 26.423 1.00 86.19 89 ILE A CA 1
ATOM 700 C C . ILE A 1 89 ? -15.365 -4.606 27.624 1.00 86.19 89 ILE A C 1
ATOM 702 O O . ILE A 1 89 ? -16.209 -3.783 27.978 1.00 86.19 89 ILE A O 1
ATOM 706 N N . SER A 1 90 ? -14.220 -4.785 28.278 1.00 84.88 90 SER A N 1
ATOM 707 C CA . SER A 1 90 ? -13.813 -4.013 29.457 1.00 84.88 90 SER A CA 1
ATOM 708 C C . SER A 1 90 ? -12.361 -3.546 29.313 1.00 84.88 90 SER A C 1
ATOM 710 O O . SER A 1 90 ? -11.678 -3.892 28.352 1.00 84.88 90 SER A O 1
ATOM 712 N N . ALA A 1 91 ? -11.867 -2.744 30.259 1.00 85.69 91 ALA A N 1
ATOM 713 C CA . ALA A 1 91 ? -10.457 -2.346 30.267 1.00 85.69 91 ALA A CA 1
ATOM 714 C C . ALA A 1 91 ? -9.502 -3.532 30.517 1.00 85.69 91 ALA A C 1
ATOM 716 O O . ALA A 1 91 ? -8.347 -3.482 30.103 1.00 85.69 91 ALA A O 1
ATOM 717 N N . GLU A 1 92 ? -9.984 -4.589 31.177 1.00 90.00 92 GLU A N 1
ATOM 718 C CA . GLU A 1 92 ? -9.225 -5.814 31.462 1.00 90.00 92 GLU A CA 1
ATOM 719 C C . GLU A 1 92 ? -9.256 -6.782 30.269 1.00 90.00 92 GLU A C 1
ATOM 721 O O . GLU A 1 92 ? -8.295 -7.509 30.026 1.00 90.00 92 GLU A O 1
ATOM 726 N N . GLU A 1 93 ? -10.334 -6.735 29.479 1.00 87.12 93 GLU A N 1
ATOM 727 C CA . GLU A 1 93 ? -10.532 -7.535 28.271 1.00 87.12 93 GLU A CA 1
ATOM 728 C C . GLU A 1 93 ? -10.943 -6.633 27.093 1.00 87.12 93 GLU A C 1
ATOM 730 O O . GLU A 1 93 ? -12.130 -6.542 26.752 1.00 87.12 93 GLU A O 1
ATOM 735 N N . PRO A 1 94 ? -9.983 -5.931 26.459 1.00 89.12 94 PRO A N 1
ATOM 736 C CA . PRO A 1 94 ? -10.290 -5.067 25.330 1.00 89.12 94 PRO A CA 1
ATOM 737 C C . PRO A 1 94 ? -10.754 -5.881 24.118 1.00 89.12 94 PRO A C 1
ATOM 739 O O . PRO A 1 94 ? -10.421 -7.062 23.953 1.00 89.12 94 PRO A O 1
ATOM 742 N N . LEU A 1 95 ? -11.503 -5.219 23.232 1.00 91.44 95 LEU A N 1
ATOM 743 C CA . LEU A 1 95 ? -11.948 -5.813 21.975 1.00 91.44 95 LEU A CA 1
ATOM 744 C C . LEU A 1 95 ? -10.732 -6.174 21.111 1.00 91.44 95 LEU A C 1
ATOM 746 O O . LEU A 1 95 ? -9.963 -5.302 20.704 1.00 91.44 95 LEU A O 1
ATOM 750 N N . ARG A 1 96 ? -10.574 -7.464 20.807 1.00 92.75 96 ARG A N 1
ATOM 751 C CA . ARG A 1 96 ? -9.510 -7.967 19.935 1.00 92.75 96 ARG A CA 1
ATOM 752 C C . ARG A 1 96 ? -9.909 -7.802 18.474 1.00 92.75 96 ARG A C 1
ATOM 754 O O . ARG A 1 96 ? -11.028 -8.137 18.084 1.00 92.75 96 ARG A O 1
ATOM 761 N N . PHE A 1 97 ? -8.976 -7.331 17.657 1.00 93.44 97 PHE A N 1
ATOM 762 C CA . PHE A 1 97 ? -9.144 -7.214 16.213 1.00 93.44 97 PHE A CA 1
ATOM 763 C C . PHE A 1 97 ? -7.834 -7.528 15.494 1.00 93.44 97 PHE A C 1
ATOM 765 O O . PHE A 1 97 ? -6.755 -7.430 16.078 1.00 93.44 97 PHE A O 1
ATOM 772 N N . TYR A 1 98 ? -7.935 -7.899 14.223 1.00 93.94 98 TYR A N 1
ATOM 773 C CA . TYR A 1 98 ? -6.787 -8.054 13.337 1.00 93.94 98 TYR A CA 1
ATOM 774 C C . TYR A 1 98 ? -7.100 -7.481 11.956 1.00 93.94 98 TYR A C 1
ATOM 776 O O . TYR A 1 98 ? -8.261 -7.402 11.545 1.00 93.94 98 TYR A O 1
ATOM 784 N N . ILE A 1 99 ? -6.044 -7.069 11.257 1.00 94.62 99 ILE A N 1
ATOM 785 C CA . ILE A 1 99 ? -6.108 -6.599 9.875 1.00 94.62 99 ILE A CA 1
ATOM 786 C C . ILE A 1 99 ? -5.700 -7.760 8.976 1.00 94.62 99 ILE A C 1
ATOM 788 O O . ILE A 1 99 ? -4.718 -8.445 9.261 1.00 94.62 99 ILE A O 1
ATOM 792 N N . TYR A 1 100 ? -6.445 -7.987 7.903 1.00 93.69 100 TYR A N 1
ATOM 793 C CA . TYR A 1 100 ? -6.140 -9.028 6.933 1.00 93.69 100 TYR A CA 1
ATOM 794 C C . TYR A 1 100 ? -6.410 -8.549 5.509 1.00 93.69 100 TYR A C 1
ATOM 796 O O . TYR A 1 100 ? -7.094 -7.549 5.291 1.00 93.69 100 TYR A O 1
ATOM 804 N N . LYS A 1 101 ? -5.836 -9.268 4.545 1.00 93.62 101 LYS A N 1
ATOM 805 C CA . LYS A 1 101 ? -6.086 -9.082 3.120 1.00 93.62 101 LYS A CA 1
ATOM 806 C C . LYS A 1 101 ? -6.712 -10.352 2.567 1.00 93.62 101 LYS A C 1
ATOM 808 O O . LYS A 1 101 ? -6.220 -11.438 2.872 1.00 93.62 101 LYS A O 1
ATOM 813 N N . GLU A 1 102 ? -7.772 -10.232 1.780 1.00 85.38 102 GLU A N 1
ATOM 814 C CA . GLU A 1 102 ? -8.330 -11.389 1.086 1.00 85.38 102 GLU A CA 1
ATOM 815 C C . GLU A 1 102 ? -7.486 -11.692 -0.149 1.00 85.38 102 GLU A C 1
ATOM 817 O O . GLU A 1 102 ? -7.112 -10.815 -0.923 1.00 85.38 102 GLU A O 1
ATOM 822 N N . ALA A 1 103 ? -7.138 -12.953 -0.340 1.00 81.88 103 ALA A N 1
ATOM 823 C CA . ALA A 1 103 ? -6.508 -13.398 -1.567 1.00 81.88 103 ALA A CA 1
ATOM 824 C C . ALA A 1 103 ? -7.415 -14.462 -2.164 1.00 81.88 103 ALA A C 1
ATOM 826 O O . ALA A 1 103 ? -7.635 -15.505 -1.548 1.00 81.88 103 ALA A O 1
ATOM 827 N N . THR A 1 104 ? -7.950 -14.190 -3.350 1.00 84.06 104 THR A N 1
ATOM 828 C CA . THR A 1 104 ? -8.526 -15.247 -4.174 1.00 84.06 104 THR A CA 1
ATOM 829 C C . THR A 1 104 ? -7.354 -16.007 -4.766 1.00 84.06 104 THR A C 1
ATOM 831 O O . THR A 1 104 ? -6.609 -15.470 -5.584 1.00 84.06 104 THR A O 1
ATOM 834 N N . ILE A 1 105 ? -7.146 -17.227 -4.285 1.00 79.19 105 ILE A N 1
ATOM 835 C CA . ILE A 1 105 ? -6.194 -18.159 -4.874 1.00 79.19 105 ILE A CA 1
ATOM 836 C C . ILE A 1 105 ? -7.028 -19.000 -5.825 1.00 79.19 105 ILE A C 1
ATOM 838 O O . ILE A 1 105 ? -7.880 -19.770 -5.381 1.00 79.19 105 ILE A O 1
ATOM 842 N N . GLU A 1 106 ? -6.839 -18.797 -7.124 1.00 75.25 106 GLU A N 1
ATOM 843 C CA . GLU A 1 106 ? -7.372 -19.729 -8.108 1.00 75.25 106 GLU A CA 1
ATOM 844 C C . GLU A 1 106 ? -6.650 -21.056 -7.881 1.00 75.25 106 GLU A C 1
ATOM 846 O O . GLU A 1 106 ? -5.424 -21.138 -7.982 1.00 75.25 106 GLU A O 1
ATOM 851 N N . ALA A 1 107 ? -7.403 -22.069 -7.453 1.00 65.44 107 ALA A N 1
ATOM 852 C CA . ALA A 1 107 ? -6.895 -23.425 -7.437 1.00 65.44 107 ALA A CA 1
ATOM 853 C C . ALA A 1 107 ? -6.587 -23.786 -8.890 1.00 65.44 107 ALA A C 1
ATOM 855 O O . ALA A 1 107 ? -7.459 -23.665 -9.748 1.00 65.44 107 ALA A O 1
ATOM 856 N N . GLU A 1 108 ? -5.340 -24.165 -9.154 1.00 54.94 108 GLU A N 1
ATOM 857 C CA . GLU A 1 108 ? -4.929 -24.721 -10.437 1.00 54.94 108 GLU A CA 1
ATOM 858 C C . GLU A 1 108 ? -5.839 -25.931 -10.693 1.00 54.94 108 GLU A C 1
ATOM 860 O O . GLU A 1 108 ? -5.780 -26.916 -9.954 1.00 54.94 108 GLU A O 1
ATOM 865 N N . GLU A 1 109 ? -6.772 -25.806 -11.644 1.00 51.91 109 GLU A N 1
ATOM 866 C CA . GLU A 1 109 ? -7.580 -26.936 -12.096 1.00 51.91 109 GLU A CA 1
ATOM 867 C C . GLU A 1 109 ? -6.602 -28.031 -12.532 1.00 51.91 109 GLU A C 1
ATOM 869 O O . GLU A 1 109 ? -5.758 -27.807 -13.403 1.00 51.91 109 GLU A O 1
ATOM 874 N N . GLU A 1 110 ? -6.667 -29.200 -11.888 1.00 46.03 110 GLU A N 1
ATOM 875 C CA . GLU A 1 110 ? -5.978 -30.388 -12.378 1.00 46.03 110 GLU A CA 1
ATOM 876 C C . GLU A 1 110 ? -6.465 -30.623 -13.813 1.00 46.03 110 GLU A C 1
ATOM 878 O O . GLU A 1 110 ? -7.642 -30.919 -14.026 1.00 46.03 110 GLU A O 1
ATOM 883 N N . GLU A 1 111 ? -5.578 -30.443 -14.801 1.00 49.91 111 GLU A N 1
ATOM 884 C CA . GLU A 1 111 ? -5.842 -30.853 -16.180 1.00 49.91 111 GLU A CA 1
ATOM 885 C C . GLU A 1 111 ? -6.287 -32.319 -16.146 1.00 49.91 111 GLU A C 1
ATOM 887 O O . GLU A 1 111 ? -5.499 -33.207 -15.801 1.00 49.91 111 GLU A O 1
ATOM 892 N N . GLU A 1 112 ? -7.555 -32.577 -16.487 1.00 57.84 112 GLU A N 1
ATOM 893 C CA . GLU A 1 112 ? -8.018 -33.936 -16.738 1.00 57.84 112 GLU A CA 1
ATOM 894 C C . GLU A 1 112 ? -7.054 -34.590 -17.740 1.00 57.84 112 GLU A C 1
ATOM 896 O O . GLU A 1 112 ? -6.675 -33.960 -18.737 1.00 57.84 112 GLU A O 1
ATOM 901 N N . PRO A 1 113 ? -6.610 -35.835 -17.486 1.00 46.41 113 PRO A N 1
ATOM 902 C CA . PRO A 1 113 ? -5.630 -36.482 -18.336 1.00 46.41 113 PRO A CA 1
ATOM 903 C C . PRO A 1 113 ? -6.176 -36.540 -19.762 1.00 46.41 113 PRO A C 1
ATOM 905 O O . PRO A 1 113 ? -7.280 -37.034 -19.999 1.00 46.41 113 PRO A O 1
ATOM 908 N N . ALA A 1 114 ? -5.393 -36.004 -20.702 1.00 55.09 114 ALA A N 1
ATOM 909 C CA . ALA A 1 114 ? -5.724 -36.003 -22.119 1.00 55.09 114 ALA A CA 1
ATOM 910 C C . ALA A 1 114 ? -6.180 -37.408 -22.562 1.00 55.09 114 ALA A C 1
ATOM 912 O O . ALA A 1 114 ? -5.552 -38.397 -22.164 1.00 55.09 114 ALA A O 1
ATOM 913 N N . PRO A 1 115 ? -7.248 -37.522 -23.375 1.00 57.06 115 PRO A N 1
ATOM 914 C CA . PRO A 1 115 ? -7.716 -38.819 -23.840 1.00 57.06 115 PRO A CA 1
ATOM 915 C C . PRO A 1 115 ? -6.584 -39.544 -24.572 1.00 57.06 115 PRO A C 1
ATOM 917 O O . PRO A 1 115 ? -5.878 -38.949 -25.392 1.00 57.06 115 PRO A O 1
ATOM 920 N N . GLU A 1 116 ? -6.412 -40.826 -24.249 1.00 60.41 116 GLU A N 1
ATOM 921 C CA . GLU A 1 116 ? -5.420 -41.702 -24.870 1.00 60.41 116 GLU A CA 1
ATOM 922 C C . GLU A 1 116 ? -5.504 -41.608 -26.406 1.00 60.41 116 GLU A C 1
ATOM 924 O O . GLU A 1 116 ? -6.610 -41.563 -26.961 1.00 60.41 116 GLU A O 1
ATOM 929 N N . PRO A 1 117 ? -4.365 -41.564 -27.123 1.00 52.38 117 PRO A N 1
ATOM 930 C CA . PRO A 1 117 ? -4.379 -41.480 -28.574 1.00 52.38 117 PRO A CA 1
ATOM 931 C C . PRO A 1 117 ? -5.072 -42.719 -29.148 1.00 52.38 117 PRO A C 1
ATOM 933 O O . PRO A 1 117 ? -4.591 -43.843 -29.006 1.00 52.38 117 PRO A O 1
ATOM 936 N N . VAL A 1 118 ? -6.211 -42.504 -29.812 1.00 53.75 118 VAL A N 1
ATOM 937 C CA . VAL A 1 118 ? -6.916 -43.545 -30.564 1.00 53.75 118 VAL A CA 1
ATOM 938 C C . VAL A 1 118 ? -5.946 -44.107 -31.603 1.00 53.75 118 VAL A C 1
ATOM 940 O O . VAL A 1 118 ? -5.438 -43.366 -32.446 1.00 53.75 118 VAL A O 1
ATOM 943 N N . ALA A 1 119 ? -5.667 -45.408 -31.510 1.00 49.22 119 ALA A N 1
ATOM 944 C CA . ALA A 1 119 ? -4.774 -46.118 -32.415 1.00 49.22 119 ALA A CA 1
ATOM 945 C C . ALA A 1 119 ? -5.191 -45.883 -33.876 1.00 49.22 119 ALA A C 1
ATOM 947 O O . ALA A 1 119 ? -6.315 -46.199 -34.275 1.00 49.22 119 ALA A O 1
ATOM 948 N N . ALA A 1 120 ? -4.279 -45.315 -34.666 1.00 47.84 120 ALA A N 1
ATOM 949 C CA . ALA A 1 120 ? -4.441 -45.204 -36.107 1.00 47.84 120 ALA A CA 1
ATOM 950 C C . ALA A 1 120 ? -4.553 -46.616 -36.718 1.00 47.84 120 ALA A C 1
ATOM 952 O O . ALA A 1 120 ? -3.799 -47.503 -36.306 1.00 47.84 120 ALA A O 1
ATOM 953 N N . PRO A 1 121 ? -5.468 -46.858 -37.677 1.00 45.88 121 PRO A N 1
ATOM 954 C CA . PRO A 1 121 ? -5.523 -48.140 -38.367 1.00 45.88 121 PRO A CA 1
ATOM 955 C C . PRO A 1 121 ? -4.206 -48.393 -39.116 1.00 45.88 121 PRO A C 1
ATOM 957 O O . PRO A 1 121 ? -3.650 -47.489 -39.741 1.00 45.88 121 PRO A O 1
ATOM 960 N N . GLU A 1 122 ? -3.712 -49.627 -39.007 1.00 48.69 122 GLU A N 1
ATOM 961 C CA . GLU A 1 122 ? -2.441 -50.096 -39.568 1.00 48.69 122 GLU A CA 1
ATOM 962 C C . GLU A 1 122 ? -2.338 -49.836 -41.088 1.00 48.69 122 GLU A C 1
ATOM 964 O O . GLU A 1 122 ? -3.332 -49.993 -41.807 1.00 48.69 122 GLU A O 1
ATOM 969 N N . PRO A 1 123 ? -1.153 -49.464 -41.614 1.00 39.53 123 PRO A N 1
ATOM 970 C CA . PRO A 1 123 ? -0.976 -49.228 -43.041 1.00 39.53 123 PRO A CA 1
ATOM 971 C C . PRO A 1 123 ? -0.964 -50.558 -43.805 1.00 39.53 123 PRO A C 1
ATOM 973 O O . PRO A 1 123 ? -0.112 -51.418 -43.578 1.00 39.53 123 PRO A O 1
ATOM 976 N N . VAL A 1 124 ? -1.897 -50.719 -44.748 1.00 40.47 124 VAL A N 1
ATOM 977 C CA . VAL A 1 124 ? -1.825 -51.786 -45.754 1.00 40.47 124 VAL A CA 1
ATOM 978 C C . VAL A 1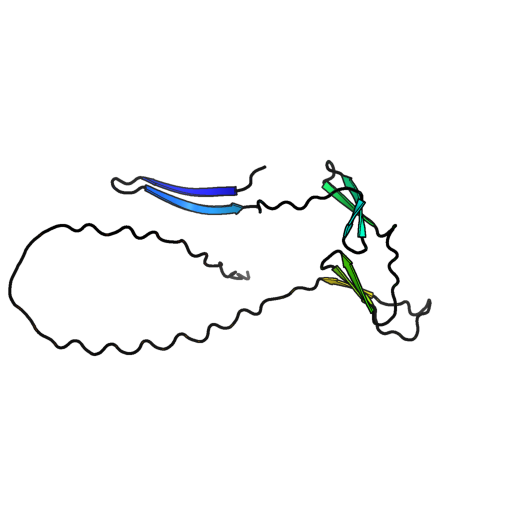 124 ? -0.670 -51.473 -46.703 1.00 40.47 124 VAL A C 1
ATOM 980 O O . VAL A 1 124 ? -0.597 -5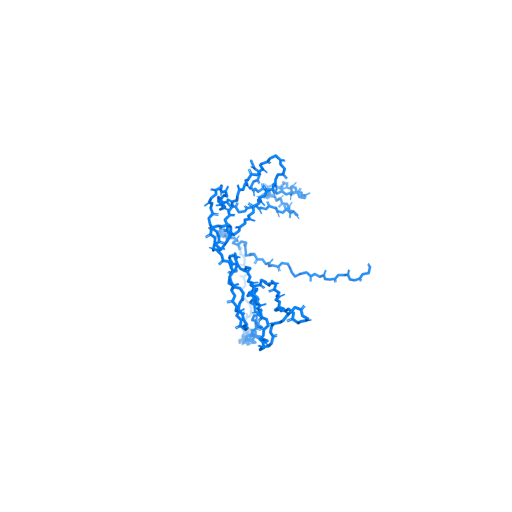0.396 -47.290 1.00 40.47 124 VAL A O 1
ATOM 983 N N . VAL A 1 125 ? 0.236 -52.439 -46.803 1.00 40.31 125 VAL A N 1
ATOM 984 C CA . VAL A 1 125 ? 1.449 -52.446 -47.621 1.00 40.31 125 VAL A CA 1
ATOM 985 C C . VAL A 1 125 ? 1.093 -52.529 -49.110 1.00 40.31 125 VAL A C 1
ATOM 987 O O . VAL A 1 125 ? 0.479 -53.506 -49.529 1.00 40.31 125 VAL A O 1
ATOM 990 N N . GLU A 1 126 ? 1.562 -51.573 -49.914 1.00 34.84 126 GLU A N 1
ATOM 991 C CA . GLU A 1 126 ? 1.901 -51.795 -51.327 1.00 34.84 126 GLU A CA 1
ATOM 992 C C . GLU A 1 126 ? 3.263 -51.146 -51.632 1.00 34.84 126 GLU A C 1
ATOM 994 O O . GLU A 1 126 ? 3.510 -49.988 -51.304 1.00 34.84 126 GLU A O 1
ATOM 999 N N . GLU A 1 127 ? 4.153 -51.915 -52.256 1.00 42.31 127 GLU A N 1
ATOM 1000 C CA . GLU A 1 127 ? 5.494 -51.539 -52.727 1.00 42.31 127 GLU A CA 1
ATOM 1001 C C . GLU A 1 127 ? 5.657 -52.138 -54.147 1.00 42.31 127 GLU A C 1
ATOM 1003 O O . GLU A 1 127 ? 5.078 -53.198 -54.403 1.00 42.31 127 GLU A O 1
ATOM 1008 N N . PRO A 1 128 ? 6.547 -51.649 -55.035 1.00 45.88 128 PRO A N 1
ATOM 1009 C CA . PRO A 1 128 ? 6.793 -50.278 -55.508 1.00 45.88 128 PRO A CA 1
ATOM 1010 C C . PRO A 1 128 ? 6.761 -50.181 -57.058 1.00 45.88 128 PRO A C 1
ATOM 1012 O O . PRO A 1 128 ? 6.900 -51.184 -57.757 1.00 45.88 128 PRO A O 1
ATOM 1015 N N . ALA A 1 129 ? 6.708 -48.968 -57.630 1.00 28.95 129 ALA A N 1
ATOM 1016 C CA . ALA A 1 129 ? 7.183 -48.741 -59.005 1.00 28.95 129 ALA A CA 1
ATOM 1017 C C . ALA A 1 129 ? 7.658 -47.292 -59.276 1.00 28.95 129 ALA A C 1
ATOM 1019 O O . ALA A 1 129 ? 6.847 -46.379 -59.374 1.00 28.95 129 ALA A O 1
ATOM 1020 N N . ALA A 1 130 ? 8.978 -47.180 -59.484 1.00 32.25 130 ALA A N 1
ATOM 1021 C CA . ALA A 1 130 ? 9.727 -46.282 -60.386 1.00 32.25 130 ALA A CA 1
ATOM 1022 C C . ALA A 1 130 ? 9.878 -44.755 -60.108 1.00 32.25 130 ALA A C 1
ATOM 1024 O O . ALA A 1 130 ? 8.953 -43.972 -60.283 1.00 32.25 130 ALA A O 1
ATOM 1025 N N . GLU A 1 131 ? 11.129 -44.396 -59.757 1.00 32.62 131 GLU A N 1
ATOM 1026 C CA . GLU A 1 131 ? 11.995 -43.225 -60.078 1.00 32.62 131 GLU A CA 1
ATOM 1027 C C . GLU A 1 131 ? 11.438 -41.875 -60.623 1.00 32.62 131 GLU A C 1
ATOM 1029 O O . GLU A 1 131 ? 10.954 -41.805 -61.747 1.00 32.62 131 GLU A O 1
ATOM 1034 N N . GLU A 1 132 ? 11.660 -40.814 -59.812 1.00 37.56 132 GLU A N 1
ATOM 1035 C CA . GLU A 1 132 ? 12.357 -39.500 -60.017 1.00 37.56 132 GLU A CA 1
ATOM 1036 C C . GLU A 1 132 ? 12.206 -38.614 -61.295 1.00 37.56 132 GLU A C 1
ATOM 1038 O O . GLU A 1 132 ? 12.009 -39.134 -62.390 1.00 37.56 132 GLU A O 1
ATOM 1043 N N . PRO A 1 133 ? 12.494 -37.275 -61.244 1.00 42.62 133 PRO A N 1
ATOM 1044 C CA . PRO A 1 133 ? 12.620 -36.341 -60.099 1.00 42.62 133 PRO A CA 1
ATOM 1045 C C . PRO A 1 133 ? 12.004 -34.916 -60.306 1.00 42.62 133 PRO A C 1
ATOM 1047 O O . PRO A 1 133 ? 11.600 -34.529 -61.397 1.00 42.62 133 PRO A O 1
ATOM 1050 N N . ALA A 1 134 ? 12.076 -34.112 -59.231 1.00 30.53 134 ALA A N 1
ATOM 1051 C CA . ALA A 1 134 ? 12.210 -32.641 -59.172 1.00 30.53 134 ALA A CA 1
ATOM 1052 C C . ALA A 1 134 ? 11.035 -31.712 -59.568 1.00 30.53 134 ALA A C 1
ATOM 1054 O O . ALA A 1 134 ? 10.732 -31.544 -60.744 1.00 30.53 134 ALA A O 1
ATOM 1055 N N . ALA A 1 135 ? 10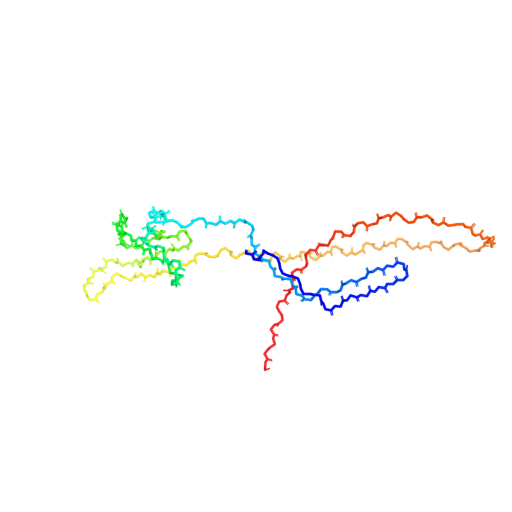.513 -30.959 -58.584 1.00 31.50 135 ALA A N 1
ATOM 1056 C 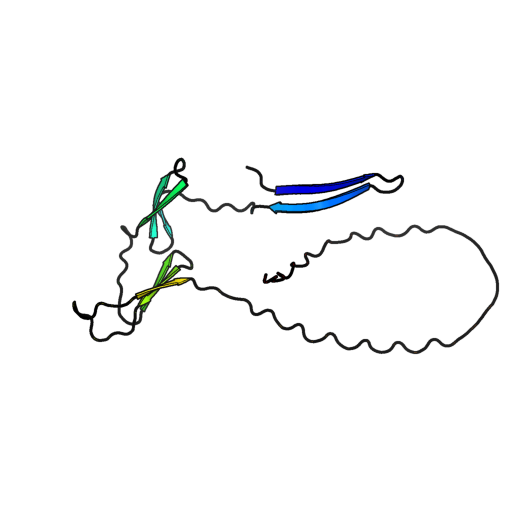CA . ALA A 1 135 ? 10.395 -29.488 -58.625 1.00 31.50 135 ALA A CA 1
ATOM 1057 C C . ALA A 1 135 ? 9.907 -28.907 -57.274 1.00 31.50 135 ALA A C 1
ATOM 1059 O O . ALA A 1 135 ? 9.102 -29.518 -56.580 1.00 31.50 135 ALA A O 1
ATOM 1060 N N . GLU A 1 136 ? 10.451 -27.730 -56.957 1.00 35.16 136 GLU A N 1
ATOM 1061 C CA . GLU A 1 136 ? 10.325 -26.827 -55.797 1.00 35.16 136 GLU A CA 1
ATOM 1062 C C . GLU A 1 136 ? 8.978 -26.700 -55.049 1.00 35.16 136 GLU A C 1
ATOM 1064 O O . GLU A 1 136 ? 7.900 -26.634 -55.639 1.00 35.16 136 GLU A O 1
ATOM 1069 N N . GLU A 1 137 ? 9.093 -26.510 -53.726 1.00 42.78 137 GLU A N 1
ATOM 1070 C CA . GLU A 1 137 ? 8.095 -25.860 -52.862 1.00 42.78 137 GLU A CA 1
ATOM 1071 C C . GLU A 1 137 ? 7.933 -24.360 -53.200 1.00 42.78 137 GLU A C 1
ATOM 1073 O O . GLU A 1 137 ? 8.832 -23.728 -53.757 1.00 42.78 137 GLU A O 1
ATOM 1078 N N . PRO A 1 138 ? 6.856 -23.721 -52.717 1.00 39.16 138 PRO A N 1
ATOM 1079 C CA . PRO A 1 138 ? 7.129 -22.856 -51.571 1.00 39.16 138 PRO A CA 1
ATOM 1080 C C . PRO A 1 138 ? 6.226 -23.169 -50.376 1.00 39.16 138 PRO A C 1
ATOM 1082 O O . PRO A 1 138 ? 4.997 -23.203 -50.476 1.00 39.16 138 PRO A O 1
ATOM 1085 N N . ALA A 1 139 ? 6.868 -23.366 -49.227 1.00 34.09 139 ALA A N 1
ATOM 1086 C CA . ALA A 1 139 ? 6.225 -23.489 -47.934 1.00 34.09 139 ALA A CA 1
ATOM 1087 C C . ALA A 1 139 ? 5.584 -22.153 -47.530 1.00 34.09 139 ALA A C 1
ATOM 1089 O O . ALA A 1 139 ? 6.215 -21.093 -47.544 1.00 34.09 139 ALA A O 1
ATOM 1090 N N . ALA A 1 140 ? 4.306 -22.227 -47.168 1.00 35.41 140 ALA A N 1
ATOM 1091 C CA . ALA A 1 140 ? 3.534 -21.129 -46.619 1.00 35.41 140 ALA A CA 1
ATOM 1092 C C . ALA A 1 140 ? 4.075 -20.693 -45.245 1.00 35.41 140 ALA A C 1
ATOM 1094 O O . ALA A 1 140 ? 4.418 -21.522 -44.399 1.00 35.41 140 ALA A O 1
ATOM 1095 N N . GLU A 1 141 ? 4.102 -19.376 -45.026 1.00 38.72 141 GLU A N 1
ATOM 1096 C CA . GLU A 1 141 ? 4.365 -18.727 -43.742 1.00 38.72 141 GLU A CA 1
ATOM 1097 C C . GLU A 1 141 ? 3.563 -19.376 -42.607 1.00 38.72 141 GLU A C 1
ATOM 1099 O O . GLU A 1 141 ? 2.332 -19.378 -42.611 1.00 38.72 141 GLU A O 1
ATOM 1104 N N . THR A 1 142 ? 4.260 -19.859 -41.580 1.00 28.97 142 THR A N 1
ATOM 1105 C CA . THR A 1 142 ? 3.650 -20.138 -40.279 1.00 28.97 142 THR A CA 1
ATOM 1106 C C . THR A 1 142 ? 4.088 -19.053 -39.305 1.00 28.97 142 THR A C 1
ATOM 1108 O O . THR A 1 142 ? 5.216 -19.039 -38.817 1.00 28.97 142 THR A O 1
ATOM 1111 N N . ILE A 1 143 ? 3.170 -18.129 -39.025 1.00 36.31 143 ILE A N 1
ATOM 1112 C CA . ILE A 1 143 ? 3.266 -17.170 -37.925 1.00 36.31 143 ILE A CA 1
ATOM 1113 C C . ILE A 1 143 ? 3.185 -17.968 -36.618 1.00 36.31 143 ILE A C 1
ATOM 1115 O O . ILE A 1 143 ? 2.117 -18.442 -36.229 1.00 36.31 143 ILE A O 1
ATOM 1119 N N . VAL A 1 144 ? 4.315 -18.134 -35.929 1.00 36.91 144 VAL A N 1
ATOM 1120 C CA . VAL A 1 144 ? 4.346 -18.760 -34.601 1.00 36.91 144 VAL A CA 1
ATOM 1121 C C . VAL A 1 144 ? 3.949 -17.714 -33.559 1.00 36.91 144 VAL A C 1
ATOM 1123 O O . VAL A 1 144 ? 4.764 -16.921 -33.090 1.00 36.91 144 VAL A O 1
ATOM 1126 N N . LEU A 1 145 ? 2.666 -17.718 -33.190 1.00 33.19 145 LEU A N 1
ATOM 1127 C CA . LEU A 1 145 ? 2.166 -17.089 -31.968 1.00 33.19 145 LEU A CA 1
ATOM 1128 C C . LEU A 1 145 ? 2.887 -17.714 -30.767 1.00 33.19 145 LEU A C 1
ATOM 1130 O O . LEU A 1 145 ? 2.623 -18.856 -30.390 1.00 33.19 145 LEU A O 1
ATOM 1134 N N . CYS A 1 146 ? 3.811 -16.962 -30.173 1.00 32.53 146 CYS A N 1
ATOM 1135 C CA . CYS A 1 146 ? 4.514 -17.349 -28.957 1.00 32.53 146 CYS A CA 1
ATOM 1136 C C . CYS A 1 146 ? 3.500 -17.423 -27.799 1.00 32.53 146 CYS A C 1
ATOM 1138 O O . CYS A 1 146 ? 3.129 -16.403 -27.218 1.00 32.53 146 CYS A O 1
ATOM 1140 N N . ARG A 1 147 ? 2.986 -18.624 -27.498 1.00 34.41 147 ARG A N 1
ATOM 1141 C CA . ARG A 1 147 ? 2.161 -18.856 -26.306 1.00 34.41 147 ARG A CA 1
ATOM 1142 C C . ARG A 1 147 ? 3.052 -18.805 -25.066 1.00 34.41 147 ARG A C 1
ATOM 1144 O O . ARG A 1 147 ? 4.022 -19.549 -24.946 1.00 34.41 147 ARG A O 1
ATOM 1151 N N . TYR A 1 148 ? 2.687 -17.916 -24.150 1.00 30.86 148 TYR A N 1
ATOM 1152 C CA . TYR A 1 148 ? 3.270 -17.752 -22.823 1.00 30.86 148 TYR A CA 1
ATOM 1153 C C . TYR A 1 148 ? 3.157 -19.069 -22.033 1.00 30.86 148 TYR A C 1
ATOM 1155 O O . TYR A 1 148 ? 2.051 -19.547 -21.785 1.00 30.86 148 TYR A O 1
ATOM 1163 N N . ARG A 1 149 ? 4.293 -19.673 -21.661 1.00 32.00 149 ARG A N 1
ATOM 1164 C CA . ARG A 1 149 ? 4.362 -20.827 -20.750 1.00 32.00 149 ARG A CA 1
ATOM 1165 C C . ARG A 1 149 ? 4.877 -20.322 -19.397 1.00 32.00 149 ARG A C 1
ATOM 1167 O O . ARG A 1 149 ? 6.030 -19.892 -19.349 1.00 32.00 149 ARG A O 1
ATOM 1174 N N . PRO A 1 150 ? 4.080 -20.334 -18.315 1.00 32.97 150 PRO A N 1
ATOM 1175 C CA . PRO A 1 150 ? 4.563 -19.889 -17.013 1.00 32.97 150 PRO A CA 1
ATOM 1176 C C . PRO A 1 150 ? 5.639 -20.854 -16.488 1.00 32.97 150 PRO A C 1
ATOM 1178 O O . PRO A 1 150 ? 5.469 -22.076 -16.496 1.00 32.97 150 PRO A O 1
ATOM 1181 N N . LEU A 1 151 ? 6.784 -20.299 -16.078 1.00 39.22 151 LEU A N 1
ATOM 1182 C CA . LEU A 1 151 ? 7.893 -21.036 -15.469 1.00 39.22 151 LEU A CA 1
ATOM 1183 C C . LEU A 1 151 ? 7.488 -21.480 -14.054 1.00 39.22 151 LEU A C 1
ATOM 1185 O O . LEU A 1 151 ? 7.272 -20.644 -13.181 1.00 39.22 151 LEU A O 1
ATOM 1189 N N . ARG A 1 152 ? 7.409 -22.799 -13.826 1.00 36.34 152 ARG A N 1
ATOM 1190 C CA . ARG A 1 152 ? 7.282 -23.392 -12.485 1.00 36.34 152 ARG A CA 1
ATOM 1191 C C . ARG A 1 152 ? 8.543 -23.088 -11.674 1.00 36.34 152 ARG A C 1
ATOM 1193 O O . ARG A 1 152 ? 9.637 -23.480 -12.085 1.00 36.34 152 ARG A O 1
ATOM 1200 N N . SER A 1 153 ? 8.382 -22.442 -10.520 1.00 35.97 153 SER A N 1
ATOM 1201 C CA . SER A 1 153 ? 9.424 -22.333 -9.494 1.00 35.97 153 SER A CA 1
ATOM 1202 C C . SER A 1 153 ? 9.936 -23.724 -9.130 1.00 35.97 153 SER A C 1
ATOM 1204 O O . SER A 1 153 ? 9.183 -24.547 -8.618 1.00 35.97 153 SER A O 1
ATOM 1206 N N . HIS A 1 154 ? 11.212 -23.992 -9.402 1.00 36.75 154 HIS A N 1
ATOM 1207 C CA . HIS A 1 154 ? 11.929 -25.070 -8.734 1.00 36.75 154 HIS A CA 1
ATOM 1208 C C . HIS A 1 154 ? 12.602 -24.492 -7.496 1.00 36.75 154 HIS A C 1
ATOM 1210 O O . HIS A 1 154 ? 13.538 -23.698 -7.577 1.00 36.75 154 HIS A O 1
ATOM 1216 N N . GLU A 1 155 ? 12.068 -24.909 -6.359 1.00 40.66 155 GLU A N 1
ATOM 1217 C CA . GLU A 1 155 ? 12.727 -24.927 -5.066 1.00 40.66 155 GLU A CA 1
ATOM 1218 C C . GLU A 1 155 ? 14.044 -25.709 -5.195 1.00 40.66 155 GLU A C 1
ATOM 1220 O O . GLU A 1 155 ? 14.052 -26.854 -5.649 1.00 40.66 155 GLU A O 1
ATOM 1225 N N . VAL A 1 156 ? 15.168 -25.089 -4.833 1.00 35.53 156 VAL A N 1
ATOM 1226 C CA . VAL A 1 156 ? 16.400 -25.821 -4.522 1.00 35.53 156 VAL A CA 1
ATOM 1227 C C . VAL A 1 156 ? 16.845 -25.393 -3.138 1.00 35.53 156 VAL A C 1
ATOM 1229 O O . VAL A 1 156 ? 17.442 -24.341 -2.922 1.00 35.53 156 VAL A O 1
ATOM 1232 N N . GLU A 1 157 ? 16.486 -26.258 -2.204 1.00 33.34 157 GLU A N 1
ATOM 1233 C CA . GLU A 1 157 ? 17.063 -26.398 -0.885 1.00 33.34 157 GLU A CA 1
ATOM 1234 C C . GLU A 1 157 ? 18.530 -26.850 -1.028 1.00 33.34 157 GLU A C 1
ATOM 1236 O O . GLU A 1 157 ? 18.792 -27.942 -1.541 1.00 33.34 157 GLU A O 1
ATOM 1241 N N . ARG A 1 158 ? 19.465 -25.985 -0.605 1.00 38.56 158 ARG A N 1
ATOM 1242 C CA . ARG A 1 158 ? 20.756 -26.227 0.086 1.00 38.56 158 ARG A CA 1
ATOM 1243 C C . ARG A 1 158 ? 21.809 -25.174 -0.242 1.00 38.56 158 ARG A C 1
ATOM 1245 O O . ARG A 1 158 ? 22.132 -24.991 -1.433 1.00 38.56 158 ARG A O 1
#

Radius of gyration: 31.27 Å; chains: 1; bounding box: 43×67×92 Å

InterPro domains:
  IPR006457 S-layer family duplication domain [PF07752] (1-85)